Protein AF-A0A0N8R4D4-F1 (afdb_monomer)

Solvent-accessible surface area (backbone atoms only — not comparable to full-atom values): 6795 Å² total; per-residue (Å²): 138,84,83,80,80,75,82,82,80,76,74,82,82,75,78,85,86,84,78,92,74,87,49,69,70,57,53,53,51,53,53,48,53,54,48,52,54,27,59,76,70,70,54,52,45,38,50,45,42,49,43,75,83,35,47,82,74,47,74,50,72,43,73,89,28,58,79,67,37,56,59,47,27,43,46,39,34,21,18,19,34,67,64,73,43,65,38,61,64,50,37,54,40,36,78,71,68,47,54,70,50,75,73,40,85,86,39,60,68,78,126

Radius of gyration: 22.16 Å; Cα contacts (8 Å, |Δi|>4): 132; chains: 1; bounding box: 66×61×34 Å

Structure (mmCIF, N/CA/C/O backbone):
data_AF-A0A0N8R4D4-F1
#
_entry.id   AF-A0A0N8R4D4-F1
#
loop_
_atom_site.group_PDB
_atom_site.id
_atom_site.type_symbol
_atom_site.label_atom_id
_atom_site.label_alt_id
_atom_site.label_comp_id
_atom_site.label_asym_id
_atom_site.label_enti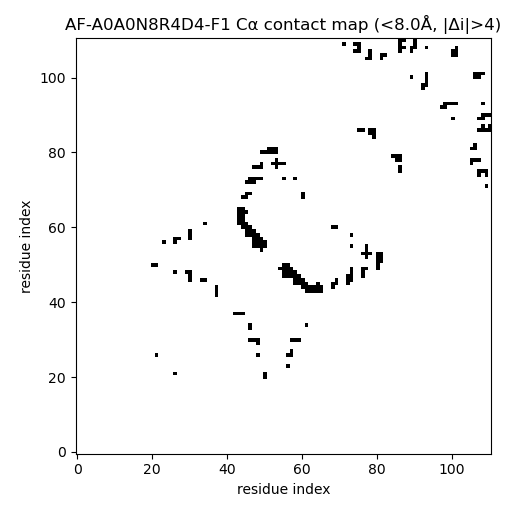ty_id
_atom_site.label_seq_id
_atom_site.pdbx_PDB_ins_code
_atom_site.Cartn_x
_atom_site.Cartn_y
_atom_site.Cartn_z
_atom_site.occupancy
_atom_site.B_iso_or_equiv
_atom_site.auth_seq_id
_atom_site.auth_comp_id
_atom_site.auth_asym_id
_atom_site.auth_atom_id
_atom_site.pdbx_PDB_model_num
ATOM 1 N N . MET A 1 1 ? 47.088 47.472 -14.392 1.00 44.88 1 MET A N 1
ATOM 2 C CA . MET A 1 1 ? 46.357 46.206 -14.614 1.00 44.88 1 MET A CA 1
ATOM 3 C C . MET A 1 1 ? 44.930 46.407 -14.131 1.00 44.88 1 MET A C 1
ATOM 5 O O . MET A 1 1 ? 44.701 46.370 -12.932 1.00 44.88 1 MET A O 1
ATOM 9 N N . SER A 1 2 ? 44.012 46.743 -15.040 1.00 46.88 2 SER A N 1
ATOM 10 C CA . SER A 1 2 ? 42.590 46.922 -14.722 1.00 46.88 2 SER A CA 1
ATOM 11 C C . SER A 1 2 ? 41.894 45.576 -14.894 1.00 46.88 2 SER A C 1
ATOM 13 O O . SER A 1 2 ? 41.877 45.038 -15.999 1.00 46.88 2 SER A O 1
ATOM 15 N N . LEU A 1 3 ? 41.386 45.009 -13.801 1.00 50.59 3 LEU A N 1
ATOM 16 C CA . LEU A 1 3 ? 40.534 43.824 -13.835 1.00 50.59 3 LEU A CA 1
ATOM 17 C C . LEU A 1 3 ? 39.169 44.259 -14.380 1.00 50.59 3 LEU A C 1
ATOM 19 O O . LEU A 1 3 ? 38.414 44.936 -13.690 1.00 50.59 3 LEU A O 1
ATOM 23 N N . ASN A 1 4 ? 38.871 43.912 -15.632 1.00 51.38 4 ASN A N 1
ATOM 24 C CA . ASN A 1 4 ? 37.519 44.045 -16.165 1.00 51.38 4 ASN A CA 1
ATOM 25 C C . ASN A 1 4 ? 36.618 43.011 -15.479 1.00 51.38 4 ASN A C 1
ATOM 27 O O . ASN A 1 4 ? 36.751 41.809 -15.708 1.00 51.38 4 ASN A O 1
ATOM 31 N N . SER A 1 5 ? 35.706 4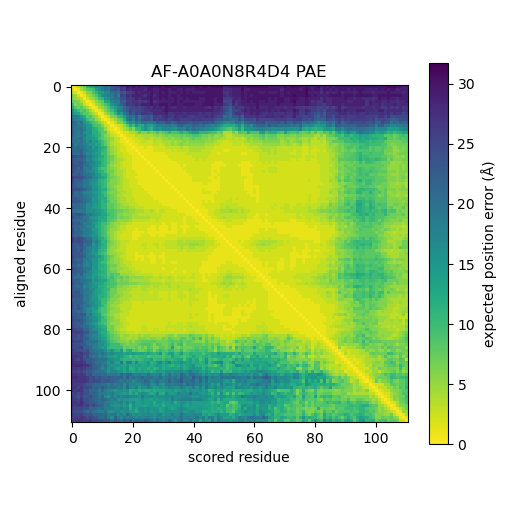3.489 -14.639 1.00 60.12 5 SER A N 1
ATOM 32 C CA . SER A 1 5 ? 34.642 42.697 -14.027 1.00 60.12 5 SER A CA 1
ATOM 33 C C . SER A 1 5 ? 33.611 42.319 -15.093 1.00 60.12 5 SER A C 1
ATOM 35 O O . SER A 1 5 ? 32.913 43.187 -15.615 1.00 60.12 5 SER A O 1
ATOM 37 N N . TYR A 1 6 ? 33.501 41.033 -15.426 1.00 53.69 6 TYR A N 1
ATOM 38 C CA . TYR A 1 6 ? 32.385 40.535 -16.233 1.00 53.69 6 TYR A CA 1
ATOM 39 C C . TYR A 1 6 ? 31.112 40.494 -15.373 1.00 53.69 6 TYR A C 1
ATOM 41 O O . TYR A 1 6 ? 31.168 39.996 -14.246 1.00 53.69 6 TYR A O 1
ATOM 49 N N . PRO A 1 7 ? 29.958 40.979 -15.866 1.00 58.09 7 PRO A N 1
ATOM 50 C CA . PRO A 1 7 ? 28.702 40.820 -15.150 1.00 58.09 7 PRO A CA 1
ATOM 51 C C . PRO A 1 7 ? 28.305 39.339 -15.150 1.00 58.09 7 PRO A C 1
ATOM 53 O O . PRO A 1 7 ? 28.123 38.734 -16.208 1.00 58.09 7 PRO A O 1
ATOM 56 N N . ILE A 1 8 ? 28.155 38.750 -13.961 1.00 61.25 8 ILE A N 1
ATOM 57 C CA . ILE A 1 8 ? 27.496 37.451 -13.808 1.00 61.25 8 ILE A CA 1
ATOM 58 C C . ILE A 1 8 ? 26.017 37.692 -14.112 1.00 61.25 8 ILE A C 1
ATOM 60 O O . ILE A 1 8 ? 25.288 38.235 -13.287 1.00 61.25 8 ILE A O 1
ATOM 64 N N . THR A 1 9 ? 25.578 37.348 -15.323 1.00 60.56 9 THR A N 1
ATOM 65 C CA . THR A 1 9 ? 24.149 37.313 -15.636 1.00 60.56 9 THR A CA 1
ATOM 66 C C . THR A 1 9 ? 23.565 36.102 -14.904 1.00 60.56 9 THR A C 1
ATOM 68 O O . THR A 1 9 ? 23.841 34.952 -15.241 1.00 60.56 9 THR A O 1
ATOM 71 N N . THR A 1 10 ? 22.849 36.336 -13.807 1.00 63.06 10 THR A N 1
ATOM 72 C CA . THR A 1 10 ? 22.100 35.278 -13.127 1.00 63.06 10 THR A CA 1
ATOM 73 C C . THR A 1 10 ? 20.892 34.948 -13.995 1.00 63.06 10 THR A C 1
ATOM 75 O O . THR A 1 10 ? 20.082 35.832 -14.279 1.00 63.06 10 THR A O 1
ATOM 78 N N . ALA A 1 11 ? 20.791 33.699 -14.456 1.00 65.81 11 ALA A N 1
ATOM 79 C CA . ALA A 1 11 ? 19.616 33.205 -15.171 1.00 65.81 11 ALA A CA 1
ATOM 80 C C . ALA A 1 11 ? 18.325 33.540 -14.390 1.00 65.81 11 ALA A C 1
ATOM 82 O O . ALA A 1 11 ? 18.372 33.573 -13.158 1.00 65.81 11 ALA A O 1
ATOM 83 N N . PRO A 1 12 ? 17.188 33.791 -15.069 1.00 66.56 12 PRO A N 1
ATOM 84 C CA . PRO A 1 12 ? 15.937 34.138 -14.401 1.00 66.56 12 PRO A CA 1
ATOM 85 C C . PRO A 1 12 ? 15.580 33.077 -13.356 1.00 66.56 12 PRO A C 1
ATOM 87 O O . PRO A 1 12 ? 15.484 31.886 -13.678 1.00 66.56 12 PRO A O 1
ATOM 90 N N . GLU A 1 13 ? 15.416 33.527 -12.111 1.00 71.38 13 GLU A N 1
ATOM 91 C CA . GLU A 1 13 ? 15.114 32.696 -10.949 1.00 71.38 13 GLU A CA 1
ATOM 92 C C . GLU A 1 13 ? 13.828 31.904 -11.229 1.00 71.38 13 GLU A C 1
ATOM 94 O O . GLU A 1 13 ? 12.749 32.468 -11.411 1.00 71.38 13 GLU A O 1
ATOM 99 N N . GLN A 1 14 ? 13.954 30.584 -11.376 1.00 78.38 14 GLN A N 1
ATOM 100 C CA . GLN A 1 14 ? 12.800 29.728 -11.636 1.00 78.38 14 GLN A CA 1
ATOM 101 C C . GLN A 1 14 ? 11.941 29.683 -10.365 1.00 78.38 14 GLN A C 1
ATOM 103 O O . GLN A 1 14 ? 12.479 29.352 -9.305 1.00 78.38 14 GLN A O 1
ATOM 108 N N . PRO A 1 15 ? 10.631 29.982 -10.434 1.00 83.94 15 PRO A N 1
ATOM 109 C CA . PRO A 1 15 ? 9.793 29.997 -9.243 1.00 83.94 15 PRO A CA 1
ATOM 110 C C . PRO A 1 15 ? 9.746 28.609 -8.593 1.00 83.94 15 PRO A C 1
ATOM 112 O O . PRO A 1 15 ? 9.696 27.581 -9.279 1.00 83.94 15 PRO A O 1
ATOM 115 N N . MET A 1 16 ? 9.756 28.584 -7.257 1.00 89.88 16 MET A N 1
ATOM 116 C CA . MET A 1 16 ? 9.674 27.354 -6.468 1.00 89.88 16 MET A CA 1
ATOM 117 C C . MET A 1 16 ? 8.434 26.542 -6.865 1.00 89.88 16 MET A C 1
ATOM 119 O O . MET A 1 16 ? 7.317 27.056 -6.895 1.00 89.88 16 MET A O 1
ATOM 123 N N . LYS A 1 17 ? 8.631 25.253 -7.153 1.00 90.19 17 LYS A N 1
ATOM 124 C CA . LYS A 1 17 ? 7.538 24.329 -7.474 1.00 90.19 17 LYS A CA 1
ATOM 125 C C . LYS A 1 17 ? 6.876 23.834 -6.188 1.00 90.19 17 LYS A C 1
ATOM 127 O O . LYS A 1 17 ? 7.568 23.416 -5.265 1.00 90.19 17 LYS A O 1
ATOM 132 N N . ILE A 1 18 ? 5.547 23.830 -6.169 1.00 93.62 18 ILE A N 1
ATOM 133 C CA . ILE A 1 18 ? 4.724 23.290 -5.079 1.00 93.62 18 ILE A CA 1
ATOM 134 C C . ILE A 1 18 ? 4.062 21.978 -5.510 1.00 93.62 18 ILE A C 1
ATOM 136 O O . ILE A 1 18 ? 3.774 21.786 -6.693 1.00 93.62 18 ILE A O 1
ATOM 140 N N . LYS A 1 19 ? 3.801 21.082 -4.554 1.00 92.62 19 LYS A N 1
ATOM 141 C CA . LYS A 1 19 ? 3.002 19.869 -4.770 1.00 92.62 19 LYS A CA 1
ATOM 142 C C . LYS A 1 19 ? 2.001 19.679 -3.634 1.00 92.62 19 LYS A C 1
ATOM 144 O O . LYS A 1 19 ? 2.292 20.041 -2.496 1.00 92.62 19 LYS A O 1
ATOM 149 N N . ALA A 1 20 ? 0.846 19.102 -3.952 1.00 94.88 20 ALA A N 1
ATOM 150 C CA . ALA A 1 20 ? -0.077 18.610 -2.938 1.00 94.88 20 ALA A CA 1
ATOM 151 C C . ALA A 1 20 ? 0.519 17.366 -2.264 1.00 94.88 20 ALA A C 1
ATOM 153 O O . ALA A 1 20 ? 1.172 16.554 -2.922 1.00 94.88 20 ALA A O 1
ATOM 154 N N . VAL A 1 21 ? 0.301 17.235 -0.959 1.00 95.19 21 VAL A N 1
ATOM 155 C CA . VAL A 1 21 ? 0.732 16.090 -0.151 1.00 95.19 21 VAL A CA 1
ATOM 156 C C . VAL A 1 21 ? -0.414 15.667 0.752 1.00 95.19 21 VAL A C 1
ATOM 158 O O . VAL A 1 21 ? -1.209 16.510 1.165 1.00 95.19 21 VAL A O 1
ATOM 161 N N . LEU A 1 22 ? -0.486 14.372 1.050 1.00 96.06 22 LEU A N 1
ATOM 162 C CA . LEU A 1 22 ? -1.491 13.842 1.962 1.00 96.06 22 LEU A CA 1
ATOM 163 C C . LEU A 1 22 ? -1.194 14.286 3.394 1.00 96.06 22 LEU A C 1
ATOM 165 O O . LEU A 1 22 ? -0.066 14.181 3.882 1.00 96.06 22 LEU A O 1
ATOM 169 N N . THR A 1 23 ? -2.229 14.744 4.080 1.00 97.75 23 THR A N 1
ATOM 170 C CA . THR A 1 23 ? -2.230 14.916 5.530 1.00 97.75 23 THR A CA 1
ATOM 171 C C . THR A 1 23 ? -2.517 13.584 6.217 1.00 97.75 23 THR A C 1
ATOM 173 O O . THR A 1 23 ? -3.104 12.675 5.629 1.00 97.75 23 THR A O 1
ATOM 176 N N . GLN A 1 24 ? -2.162 13.468 7.501 1.00 96.88 24 GLN A N 1
ATOM 177 C CA . GLN A 1 24 ? -2.522 12.277 8.276 1.00 96.88 24 GLN A CA 1
ATOM 178 C C . GLN A 1 24 ? -4.042 12.061 8.261 1.00 96.88 24 GLN A C 1
ATOM 180 O O . GLN A 1 24 ? -4.489 10.944 8.018 1.00 96.88 24 GLN A O 1
ATOM 185 N N . THR A 1 25 ? -4.831 13.122 8.460 1.00 98.00 25 THR A N 1
ATOM 186 C CA . THR A 1 25 ? -6.297 13.037 8.512 1.00 98.00 25 THR A CA 1
ATOM 187 C C . THR A 1 25 ? -6.876 12.392 7.255 1.00 98.00 25 THR A C 1
ATOM 189 O O . THR A 1 25 ? -7.728 11.514 7.356 1.00 98.00 25 THR A O 1
ATOM 192 N N . GLU A 1 26 ? -6.390 12.780 6.075 1.00 97.88 26 GLU A N 1
ATOM 193 C CA . GLU A 1 26 ? -6.813 12.185 4.802 1.00 97.88 26 GLU A CA 1
ATOM 194 C C . GLU A 1 26 ? -6.409 10.711 4.705 1.00 97.88 26 GLU A C 1
ATOM 196 O O . GLU A 1 26 ? -7.227 9.882 4.313 1.00 97.88 26 GLU A O 1
ATOM 201 N N . VAL A 1 27 ? -5.187 10.366 5.125 1.00 97.94 27 VAL A N 1
ATOM 202 C CA . VAL A 1 27 ? -4.714 8.972 5.169 1.00 97.94 27 VAL A CA 1
ATOM 203 C C . VAL A 1 27 ? -5.609 8.113 6.069 1.00 97.94 27 VAL A C 1
ATOM 205 O O . VAL A 1 27 ? -6.022 7.026 5.668 1.00 97.94 27 VAL A O 1
ATOM 208 N N . SER A 1 28 ? -5.955 8.605 7.261 1.00 97.62 28 SER A N 1
ATOM 209 C CA . SER A 1 28 ? -6.829 7.896 8.202 1.00 97.62 28 SER A CA 1
ATOM 210 C C . SER A 1 28 ? -8.246 7.714 7.658 1.00 97.62 28 SER A C 1
ATOM 212 O O . SER A 1 28 ? -8.839 6.653 7.847 1.00 97.62 28 SER A O 1
ATOM 214 N N . LEU A 1 29 ? -8.783 8.718 6.955 1.00 98.12 29 LEU A N 1
ATOM 215 C CA . LEU A 1 29 ? -10.092 8.629 6.303 1.00 98.12 29 LEU A CA 1
ATOM 216 C C . 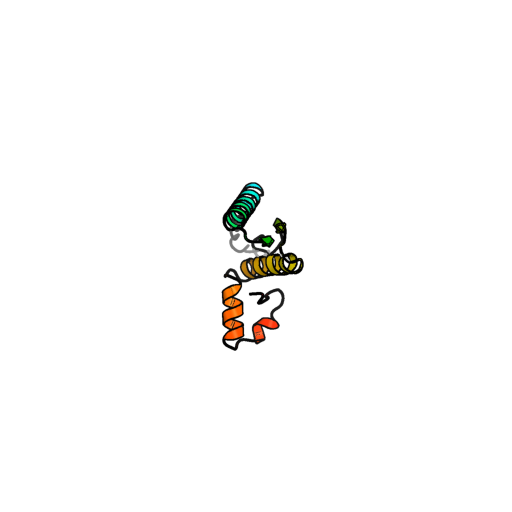LEU A 1 29 ? -10.104 7.575 5.190 1.00 98.12 29 LEU A C 1
ATOM 218 O O . LEU A 1 29 ? -11.030 6.771 5.130 1.00 98.12 29 LEU A O 1
ATOM 222 N N . MET A 1 30 ? -9.072 7.543 4.340 1.00 97.50 30 MET A N 1
ATOM 223 C CA . MET A 1 30 ? -8.948 6.540 3.274 1.00 97.50 30 MET A CA 1
ATOM 224 C C . MET A 1 30 ? -8.850 5.122 3.839 1.00 97.50 30 MET A C 1
ATOM 226 O O . MET A 1 30 ? -9.542 4.221 3.368 1.00 97.50 30 MET A O 1
ATOM 230 N N . LEU A 1 31 ? -8.017 4.932 4.868 1.00 97.56 31 LEU A N 1
ATOM 231 C CA . LEU A 1 31 ? -7.852 3.637 5.524 1.00 97.56 31 LEU A CA 1
ATOM 232 C C . LEU A 1 31 ? -9.165 3.168 6.168 1.00 97.56 31 LEU A C 1
ATOM 234 O O . LEU A 1 31 ? -9.552 2.015 5.998 1.00 97.56 31 LEU A O 1
ATOM 238 N N . GLY A 1 32 ? -9.865 4.074 6.859 1.00 97.75 32 GLY A N 1
ATOM 239 C CA . GLY A 1 32 ? -11.163 3.796 7.470 1.00 97.75 32 GLY A CA 1
ATOM 240 C C . GLY A 1 32 ? -12.217 3.388 6.445 1.00 97.75 32 GLY A C 1
ATOM 241 O O . GLY A 1 32 ? -12.809 2.327 6.585 1.00 97.75 32 GLY A O 1
ATOM 242 N N . ALA A 1 33 ? -12.381 4.163 5.372 1.00 98.12 33 ALA A N 1
ATOM 243 C CA . ALA A 1 33 ? -13.348 3.846 4.322 1.00 98.12 33 ALA A CA 1
ATOM 244 C C . ALA A 1 33 ? -13.069 2.485 3.657 1.00 98.12 33 ALA A C 1
ATOM 246 O O . ALA A 1 33 ? -13.993 1.710 3.422 1.00 98.12 33 ALA A O 1
ATOM 247 N N . ALA A 1 34 ?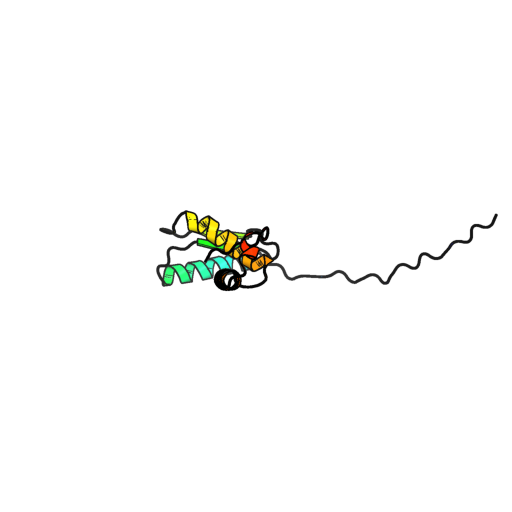 -11.797 2.166 3.390 1.00 97.06 34 ALA A N 1
ATOM 248 C CA . ALA A 1 34 ? -11.412 0.879 2.816 1.00 97.06 34 ALA A CA 1
ATOM 249 C C . ALA A 1 34 ? -11.674 -0.297 3.774 1.00 97.06 34 ALA A C 1
ATOM 251 O O . ALA A 1 34 ? -12.111 -1.362 3.336 1.00 97.06 34 ALA A O 1
ATOM 252 N N . ARG A 1 35 ? -11.432 -0.108 5.078 1.00 97.56 35 ARG A N 1
ATOM 253 C CA . ARG A 1 35 ? -11.757 -1.102 6.109 1.00 97.56 35 ARG A CA 1
ATOM 254 C C . ARG A 1 35 ? -13.260 -1.339 6.185 1.00 97.56 35 ARG A C 1
ATOM 256 O O . ARG A 1 35 ? -13.681 -2.491 6.182 1.00 97.56 35 ARG A O 1
ATOM 263 N N . ASP A 1 36 ? -14.045 -0.270 6.252 1.00 98.00 36 ASP A N 1
ATOM 264 C CA . ASP A 1 36 ? -15.495 -0.349 6.423 1.00 98.00 36 ASP A CA 1
ATOM 265 C C . ASP A 1 36 ? -16.142 -1.075 5.231 1.00 98.00 36 ASP A C 1
ATOM 267 O O . ASP A 1 36 ? -16.977 -1.957 5.425 1.00 98.00 36 ASP A O 1
ATOM 271 N N . GLU A 1 37 ? -15.689 -0.794 4.005 1.00 97.81 37 GLU A N 1
ATOM 272 C CA . GLU A 1 37 ? -16.120 -1.511 2.797 1.00 97.81 37 GLU A CA 1
ATOM 273 C C . GLU A 1 37 ? -15.730 -2.996 2.844 1.00 97.81 37 GLU A C 1
ATOM 275 O O . GLU A 1 37 ? -16.552 -3.875 2.573 1.00 97.81 37 GLU A O 1
ATOM 280 N N . ALA A 1 38 ? -14.487 -3.307 3.224 1.00 96.56 38 ALA A N 1
ATOM 281 C CA . ALA A 1 38 ? -14.036 -4.689 3.345 1.00 96.56 38 ALA A CA 1
ATOM 282 C C . ALA A 1 38 ? -14.850 -5.461 4.394 1.00 96.56 38 ALA A C 1
ATOM 284 O O . ALA A 1 38 ? -15.248 -6.597 4.146 1.00 96.56 38 ALA A O 1
ATOM 285 N N . GLN A 1 39 ? -15.163 -4.840 5.531 1.00 96.25 39 GLN A N 1
ATOM 286 C CA . GLN A 1 39 ? -16.003 -5.437 6.568 1.00 96.25 39 GLN A CA 1
ATOM 287 C C . GLN A 1 39 ? -17.446 -5.632 6.097 1.00 96.25 39 GLN A C 1
ATOM 289 O O . GLN A 1 39 ? -18.008 -6.706 6.309 1.00 96.25 39 GLN A O 1
ATOM 294 N N . ALA A 1 40 ? -18.028 -4.643 5.413 1.00 97.12 40 ALA A N 1
ATOM 295 C CA . ALA A 1 40 ? -19.382 -4.732 4.868 1.00 97.12 40 ALA A CA 1
ATOM 296 C C . ALA A 1 40 ? -19.544 -5.896 3.875 1.00 97.12 40 ALA A C 1
ATOM 298 O O . ALA A 1 40 ? -20.608 -6.512 3.815 1.00 97.12 40 ALA A O 1
ATOM 299 N N . ASN A 1 41 ? -18.480 -6.232 3.139 1.00 96.94 41 ASN A N 1
ATOM 300 C CA . ASN A 1 41 ? -18.462 -7.331 2.174 1.00 96.94 41 ASN A CA 1
ATOM 301 C C . ASN A 1 41 ? -17.847 -8.639 2.714 1.00 96.94 41 ASN A C 1
ATOM 303 O O . ASN A 1 41 ? -17.802 -9.638 1.993 1.00 96.94 41 ASN A O 1
ATOM 307 N N . GLY A 1 42 ? -17.363 -8.660 3.960 1.00 95.56 42 GLY A N 1
ATOM 308 C CA . GLY A 1 42 ? -16.711 -9.830 4.559 1.00 95.56 42 GLY A CA 1
ATOM 309 C C . GLY A 1 42 ? -15.372 -10.208 3.909 1.00 95.56 42 GLY A C 1
ATOM 310 O O . GLY A 1 42 ? -15.035 -11.389 3.826 1.00 95.56 42 GLY A O 1
ATOM 311 N N . TRP A 1 43 ? -14.613 -9.234 3.407 1.00 96.06 43 TRP A N 1
ATOM 312 C CA . TRP A 1 43 ? -13.317 -9.458 2.768 1.00 96.06 43 TRP A CA 1
ATOM 313 C C . TRP A 1 43 ? -12.167 -9.477 3.777 1.00 96.06 43 TRP A C 1
ATOM 315 O O . TRP A 1 43 ? -11.865 -8.482 4.432 1.00 96.06 43 TRP A O 1
ATOM 325 N N . ALA A 1 44 ? -11.447 -10.595 3.820 1.00 95.19 44 ALA A N 1
ATOM 326 C CA . ALA A 1 44 ? -10.228 -10.750 4.605 1.00 95.19 44 ALA A CA 1
ATOM 327 C C . ALA A 1 44 ? -9.002 -10.223 3.828 1.00 95.19 44 ALA A C 1
ATOM 329 O O . ALA A 1 44 ? -8.309 -10.972 3.134 1.00 95.19 44 ALA A O 1
ATOM 330 N N . VAL A 1 45 ? -8.743 -8.913 3.909 1.00 95.25 45 VAL A N 1
ATOM 331 C CA . VAL A 1 45 ? -7.715 -8.213 3.106 1.00 95.25 45 VAL A CA 1
ATOM 332 C C . VAL A 1 45 ? -6.695 -7.441 3.950 1.00 95.25 45 VAL A C 1
ATOM 334 O O . VAL A 1 45 ? -6.859 -7.251 5.152 1.00 95.25 45 VAL A O 1
ATOM 337 N N . ALA A 1 46 ? -5.614 -6.992 3.306 1.00 97.38 46 ALA A N 1
ATOM 338 C CA . ALA A 1 46 ? -4.688 -6.005 3.859 1.00 97.38 46 ALA A CA 1
ATOM 339 C C . ALA A 1 46 ? -4.697 -4.735 3.006 1.00 97.38 46 ALA A C 1
ATOM 341 O O . ALA A 1 46 ? -4.691 -4.798 1.775 1.00 97.38 46 ALA A O 1
ATOM 342 N N . ILE A 1 47 ? -4.671 -3.586 3.665 1.00 97.75 47 ILE A N 1
ATOM 343 C CA . ILE A 1 47 ? -4.823 -2.257 3.083 1.00 97.75 47 ILE A CA 1
ATOM 344 C C . ILE A 1 47 ? -3.553 -1.462 3.395 1.00 97.75 47 ILE A C 1
ATOM 346 O O . ILE A 1 47 ? -3.122 -1.408 4.545 1.00 97.75 47 ILE A O 1
ATOM 350 N N . ALA A 1 48 ? -2.956 -0.839 2.381 1.00 97.69 48 ALA A N 1
ATOM 351 C CA . ALA A 1 48 ? -1.766 -0.006 2.509 1.00 97.69 48 ALA A CA 1
ATOM 352 C C . ALA A 1 48 ? -1.980 1.341 1.808 1.00 97.69 48 ALA A C 1
ATOM 354 O O . ALA A 1 48 ? -2.480 1.391 0.686 1.00 97.69 48 ALA A O 1
ATOM 355 N N . VAL A 1 49 ? -1.559 2.427 2.454 1.00 97.62 49 VAL A N 1
ATOM 356 C CA . VAL A 1 49 ? -1.568 3.788 1.904 1.00 97.62 49 VAL A CA 1
ATOM 357 C C . VAL A 1 49 ? -0.133 4.295 1.861 1.00 97.62 49 VAL A C 1
ATOM 359 O O . VAL A 1 49 ? 0.578 4.213 2.863 1.00 97.62 49 VAL A O 1
ATOM 362 N N . VAL A 1 50 ? 0.295 4.822 0.714 1.00 96.94 50 VAL A N 1
ATOM 363 C CA . VAL A 1 50 ? 1.656 5.334 0.491 1.00 96.94 50 VAL A CA 1
ATOM 364 C C . VAL A 1 50 ? 1.633 6.771 -0.038 1.00 96.94 50 VAL A C 1
ATOM 366 O O . VAL A 1 50 ? 0.619 7.219 -0.572 1.00 96.94 50 VAL A O 1
ATOM 369 N N . ASP A 1 51 ? 2.748 7.490 0.094 1.00 95.56 51 ASP A N 1
ATOM 370 C CA . ASP A 1 51 ? 2.946 8.792 -0.554 1.00 95.56 51 ASP A CA 1
ATOM 371 C C . ASP A 1 51 ? 3.313 8.659 -2.046 1.00 95.56 51 ASP A C 1
ATOM 373 O O . ASP A 1 51 ? 3.477 7.560 -2.579 1.00 95.56 51 ASP A O 1
ATOM 377 N N . ASP A 1 52 ? 3.484 9.792 -2.734 1.00 92.56 52 ASP A N 1
ATOM 378 C CA . ASP A 1 52 ? 3.887 9.834 -4.146 1.00 92.56 52 ASP A CA 1
ATOM 379 C C . ASP A 1 52 ? 5.315 9.313 -4.402 1.00 92.56 52 ASP A C 1
ATOM 381 O O . ASP A 1 52 ? 5.677 9.040 -5.547 1.00 92.56 52 ASP A O 1
ATOM 385 N N . GLY A 1 53 ? 6.119 9.160 -3.348 1.00 92.75 53 GLY A N 1
ATOM 386 C CA . GLY A 1 53 ? 7.428 8.512 -3.367 1.00 92.75 53 GLY A CA 1
ATOM 387 C C . GLY A 1 53 ? 7.389 7.012 -3.052 1.00 92.75 53 GLY A C 1
ATOM 388 O O . GLY A 1 53 ? 8.440 6.375 -3.063 1.00 92.75 53 GLY A O 1
ATOM 389 N N . GLY A 1 54 ? 6.215 6.432 -2.782 1.00 92.44 54 GLY A N 1
ATOM 390 C CA . GLY A 1 54 ? 6.062 5.019 -2.434 1.00 92.44 54 GLY A CA 1
ATOM 391 C C . GLY A 1 54 ? 6.444 4.667 -0.988 1.00 92.44 54 GLY A C 1
ATOM 392 O O . GLY A 1 54 ? 6.701 3.491 -0.693 1.00 92.44 54 GLY A O 1
ATOM 393 N N . HIS A 1 55 ? 6.500 5.655 -0.090 1.00 95.62 55 HIS A N 1
ATOM 394 C CA . HIS A 1 55 ? 6.718 5.452 1.343 1.00 95.62 55 HIS A CA 1
ATOM 395 C C . HIS A 1 55 ? 5.399 5.161 2.049 1.00 95.62 55 HIS A C 1
ATOM 397 O O . HIS A 1 55 ? 4.400 5.835 1.817 1.00 95.62 55 HIS A O 1
ATOM 403 N N . LEU A 1 56 ? 5.405 4.168 2.937 1.00 96.81 56 LEU A N 1
ATOM 404 C CA . LEU A 1 56 ? 4.223 3.754 3.684 1.00 96.81 56 LEU A CA 1
ATOM 405 C C . LEU A 1 56 ? 3.787 4.839 4.674 1.00 96.81 56 LEU A C 1
ATOM 407 O O . LEU A 1 56 ? 4.563 5.238 5.540 1.00 96.81 56 LEU A O 1
ATOM 411 N N . LEU A 1 57 ? 2.535 5.276 4.552 1.00 97.75 57 LEU A N 1
ATOM 412 C CA . LEU A 1 57 ? 1.892 6.243 5.442 1.00 97.75 57 LEU A CA 1
ATOM 413 C C . LEU A 1 57 ? 0.944 5.562 6.432 1.00 97.75 57 LEU A C 1
ATOM 415 O O . LEU A 1 57 ? 0.884 5.961 7.591 1.00 97.75 57 LEU A O 1
ATOM 419 N N . ALA A 1 58 ? 0.218 4.531 5.990 1.00 97.81 58 ALA A N 1
ATOM 420 C CA . ALA A 1 58 ? -0.641 3.723 6.849 1.00 97.81 58 ALA A CA 1
ATOM 421 C C . ALA A 1 58 ? -0.794 2.296 6.323 1.00 97.81 58 ALA A C 1
ATOM 423 O O . ALA A 1 58 ? -0.660 2.041 5.125 1.00 97.81 58 ALA A O 1
ATOM 424 N N . PHE A 1 59 ? -1.080 1.369 7.233 1.00 97.75 59 PHE A N 1
ATOM 425 C CA . PHE A 1 59 ? -1.270 -0.040 6.923 1.00 97.75 59 PHE A CA 1
ATOM 426 C C . PHE A 1 59 ? -2.220 -0.693 7.924 1.00 97.75 59 PHE A C 1
ATOM 428 O O . PHE A 1 59 ? -2.098 -0.470 9.128 1.00 97.75 59 PHE A O 1
ATOM 435 N N . GLU A 1 60 ? -3.120 -1.534 7.426 1.00 97.12 60 GLU A N 1
ATOM 436 C CA . GLU A 1 60 ? -4.024 -2.341 8.238 1.00 97.12 60 GLU A CA 1
ATOM 437 C C . GLU A 1 60 ? -4.202 -3.719 7.591 1.00 97.12 60 GLU A C 1
ATOM 439 O O . GLU A 1 60 ? -4.561 -3.818 6.420 1.00 97.12 60 GLU A O 1
ATOM 444 N N . ARG A 1 61 ? -3.948 -4.797 8.340 1.00 97.00 61 ARG A N 1
ATOM 445 C CA . ARG A 1 61 ? -4.294 -6.161 7.922 1.00 97.00 61 ARG A CA 1
ATOM 446 C C . ARG A 1 61 ? -5.484 -6.624 8.742 1.00 97.00 61 ARG A C 1
ATOM 448 O O . ARG A 1 61 ? -5.370 -6.685 9.963 1.00 97.00 61 ARG A O 1
ATOM 455 N N . LEU A 1 62 ? -6.579 -6.948 8.065 1.00 96.25 62 LEU A N 1
ATOM 456 C CA . LEU A 1 62 ? -7.800 -7.404 8.715 1.00 96.25 62 LEU A CA 1
ATOM 457 C C . LEU A 1 62 ? -7.657 -8.840 9.220 1.00 96.25 62 LEU A C 1
ATOM 459 O O . LEU A 1 62 ? -6.740 -9.576 8.831 1.00 96.25 62 LEU A O 1
ATOM 463 N N . ASP A 1 63 ? -8.585 -9.226 10.088 1.00 95.38 63 ASP A N 1
ATOM 464 C CA . ASP A 1 63 ? -8.680 -10.590 10.588 1.00 95.38 63 ASP A CA 1
ATOM 465 C C . ASP A 1 63 ? -8.860 -11.582 9.432 1.00 95.38 63 ASP A C 1
ATOM 467 O O . ASP A 1 63 ? -9.394 -11.253 8.370 1.00 95.38 63 ASP A O 1
ATOM 471 N N . ASP A 1 64 ? -8.317 -12.785 9.618 1.00 94.81 64 ASP A N 1
ATOM 472 C CA . ASP A 1 64 ? -8.304 -13.883 8.641 1.00 94.81 64 ASP A CA 1
ATOM 473 C C . ASP A 1 64 ? -7.591 -13.596 7.303 1.00 94.81 64 ASP A C 1
ATOM 475 O O . ASP A 1 64 ? -7.446 -14.490 6.464 1.00 94.81 64 ASP A O 1
ATOM 479 N N . ALA A 1 65 ? -7.055 -12.388 7.099 1.00 93.94 65 ALA A N 1
ATOM 480 C CA . ALA A 1 65 ? -6.274 -12.068 5.914 1.00 93.94 65 ALA A CA 1
ATOM 481 C C . ALA A 1 65 ? -4.938 -12.828 5.929 1.00 93.94 65 ALA A C 1
ATOM 483 O O . ALA A 1 65 ? -4.190 -12.792 6.916 1.00 93.94 65 ALA A O 1
ATOM 484 N N . SER A 1 66 ? -4.604 -13.474 4.806 1.00 93.31 66 SER A N 1
ATOM 485 C CA . SER A 1 66 ? -3.367 -14.252 4.657 1.00 93.31 66 SER A CA 1
ATOM 486 C C . SER A 1 66 ? -2.126 -13.424 5.027 1.00 93.31 66 SER A C 1
ATOM 488 O O . SER A 1 66 ? -2.012 -12.290 4.572 1.00 93.31 66 SER A O 1
ATOM 490 N N . PRO A 1 67 ? -1.143 -13.956 5.779 1.00 93.12 67 PRO A N 1
ATOM 491 C CA . PRO A 1 67 ? 0.047 -13.196 6.173 1.00 93.12 67 PRO A CA 1
ATOM 492 C C . PRO A 1 67 ? 0.794 -12.539 5.000 1.00 93.12 67 PRO A C 1
ATOM 494 O O . PRO A 1 67 ? 1.296 -11.420 5.140 1.00 93.12 67 PRO A O 1
ATOM 497 N N . ILE A 1 68 ? 0.812 -13.198 3.833 1.00 92.75 68 ILE A N 1
ATOM 498 C CA . ILE A 1 68 ? 1.463 -12.692 2.615 1.00 92.75 68 ILE A CA 1
ATOM 499 C C . ILE A 1 68 ? 0.793 -11.426 2.062 1.00 92.75 68 ILE A C 1
ATOM 501 O O . ILE A 1 68 ? 1.465 -10.612 1.428 1.00 92.75 68 ILE A O 1
ATOM 505 N N . SER A 1 69 ? -0.500 -11.209 2.342 1.00 90.44 69 SER A N 1
ATOM 506 C CA . SER A 1 69 ? -1.228 -10.027 1.866 1.00 90.44 69 SER A CA 1
ATOM 507 C C . SER A 1 69 ? -0.622 -8.731 2.402 1.00 90.44 69 SER A C 1
ATOM 509 O O . SER A 1 69 ? -0.672 -7.714 1.716 1.00 90.44 69 SER A O 1
ATOM 511 N N . SER A 1 70 ? 0.037 -8.778 3.567 1.00 93.12 70 SER A N 1
ATOM 512 C CA . SER A 1 70 ? 0.765 -7.636 4.131 1.00 93.12 70 SER A CA 1
ATOM 513 C C . SER A 1 70 ? 1.823 -7.113 3.167 1.00 93.12 70 SER A C 1
ATOM 515 O O . SER A 1 70 ? 1.894 -5.918 2.899 1.00 93.12 70 SER A O 1
ATOM 517 N N . TYR A 1 71 ? 2.630 -8.025 2.625 1.00 92.75 71 TYR A N 1
ATOM 518 C CA . TYR A 1 71 ? 3.702 -7.678 1.702 1.00 92.75 71 TYR A CA 1
ATOM 519 C C . TYR A 1 71 ? 3.136 -7.242 0.349 1.00 92.75 71 TYR A C 1
ATOM 521 O O . TYR A 1 71 ? 3.507 -6.194 -0.174 1.00 92.75 71 TYR A O 1
ATOM 529 N N . ILE A 1 72 ? 2.177 -8.011 -0.175 1.00 91.12 72 ILE A N 1
ATOM 530 C CA . ILE A 1 72 ? 1.556 -7.750 -1.479 1.00 91.12 72 ILE A CA 1
ATOM 531 C C . ILE A 1 72 ? 0.879 -6.375 -1.507 1.00 91.12 72 ILE A C 1
ATOM 533 O O . ILE A 1 72 ? 1.080 -5.617 -2.451 1.00 91.12 72 ILE A O 1
ATOM 537 N N . SER A 1 73 ? 0.109 -6.029 -0.473 1.00 94.19 73 SER A N 1
ATOM 538 C CA . SER A 1 73 ? -0.624 -4.759 -0.404 1.00 94.19 73 SER A CA 1
ATOM 539 C C . SER A 1 73 ? 0.320 -3.553 -0.428 1.00 94.19 73 SER A C 1
ATOM 541 O O . SER A 1 73 ? 0.123 -2.619 -1.208 1.00 94.19 73 SER A O 1
ATOM 543 N N . ILE A 1 74 ? 1.406 -3.608 0.351 1.00 94.75 74 ILE A N 1
ATOM 544 C CA . ILE A 1 74 ? 2.418 -2.543 0.401 1.00 94.75 74 ILE A CA 1
ATOM 545 C C . ILE A 1 74 ? 3.088 -2.361 -0.965 1.00 94.75 74 ILE A C 1
ATOM 547 O O . ILE A 1 74 ? 3.224 -1.236 -1.448 1.00 94.75 74 ILE A O 1
ATOM 551 N N . GLU A 1 75 ? 3.484 -3.454 -1.612 1.00 93.12 75 GLU A N 1
ATOM 552 C CA . GLU A 1 75 ? 4.173 -3.390 -2.901 1.00 93.12 75 GLU A CA 1
ATOM 553 C C . GLU A 1 75 ? 3.236 -2.985 -4.053 1.00 93.12 75 GLU A C 1
ATOM 555 O O . GLU A 1 75 ? 3.656 -2.237 -4.940 1.00 93.12 75 GLU A O 1
ATOM 560 N N . LYS A 1 76 ? 1.952 -3.376 -4.024 1.00 90.31 76 LYS A N 1
ATOM 561 C CA . LYS A 1 76 ? 0.932 -2.865 -4.962 1.00 90.31 76 LYS A CA 1
ATOM 562 C C . LYS A 1 76 ? 0.737 -1.357 -4.810 1.00 90.31 76 LYS A C 1
ATOM 564 O O . LYS A 1 76 ? 0.709 -0.639 -5.815 1.00 90.31 76 LYS A O 1
ATOM 569 N N . ALA A 1 77 ? 0.640 -0.865 -3.574 1.00 92.44 77 ALA A N 1
ATOM 570 C CA . ALA A 1 77 ? 0.498 0.560 -3.291 1.00 92.44 77 ALA A CA 1
ATOM 571 C C . ALA A 1 77 ? 1.732 1.344 -3.772 1.00 92.44 77 ALA A C 1
ATOM 573 O O . ALA A 1 77 ? 1.599 2.311 -4.524 1.00 92.44 77 ALA A O 1
ATOM 574 N N . ARG A 1 78 ? 2.940 0.873 -3.433 1.00 93.56 78 ARG A N 1
ATOM 575 C CA . ARG A 1 78 ? 4.210 1.466 -3.882 1.00 93.56 78 ARG A CA 1
ATOM 576 C C . ARG A 1 78 ? 4.331 1.485 -5.403 1.00 93.56 78 ARG A C 1
ATOM 578 O O . ARG A 1 78 ? 4.646 2.528 -5.974 1.00 93.56 78 ARG A O 1
ATOM 585 N N . THR A 1 79 ? 4.054 0.359 -6.058 1.00 89.44 79 THR A N 1
ATOM 586 C CA . THR A 1 79 ? 4.098 0.253 -7.523 1.00 89.44 79 THR A CA 1
ATOM 587 C C . THR A 1 79 ? 3.129 1.240 -8.164 1.00 89.44 79 THR A C 1
ATOM 589 O O . THR A 1 79 ? 3.481 1.903 -9.138 1.00 89.44 79 THR A O 1
ATOM 592 N N . SER A 1 80 ? 1.934 1.397 -7.589 1.00 88.81 80 SER A N 1
ATOM 593 C CA . SER A 1 80 ? 0.936 2.324 -8.121 1.00 88.81 80 SER A CA 1
ATOM 594 C C . SER A 1 80 ? 1.351 3.789 -7.957 1.00 88.81 80 SER A C 1
ATOM 596 O O . SER A 1 80 ? 1.182 4.584 -8.883 1.00 88.81 80 SER A O 1
ATOM 598 N N . ALA A 1 81 ? 1.966 4.144 -6.825 1.00 91.56 81 ALA A N 1
ATOM 599 C CA . ALA A 1 81 ? 2.482 5.489 -6.577 1.00 91.56 81 ALA A CA 1
ATOM 600 C C . ALA A 1 81 ? 3.643 5.856 -7.514 1.00 91.56 81 ALA A C 1
ATOM 602 O O . ALA A 1 81 ? 3.596 6.883 -8.195 1.00 91.56 81 ALA A O 1
ATOM 603 N N . LEU A 1 82 ? 4.655 4.988 -7.610 1.00 89.19 82 LEU A N 1
ATOM 604 C CA . LEU A 1 82 ? 5.829 5.215 -8.458 1.00 89.19 82 LEU A CA 1
ATOM 605 C C . LEU A 1 82 ? 5.480 5.151 -9.949 1.00 89.19 82 LEU A C 1
ATOM 607 O O . LEU A 1 82 ? 5.973 5.943 -10.754 1.00 89.19 82 LEU A O 1
ATOM 611 N N . GLY A 1 83 ? 4.603 4.216 -10.313 1.00 84.50 83 GLY A N 1
ATOM 612 C CA . GLY A 1 83 ? 4.140 3.995 -11.676 1.00 84.50 83 GLY A CA 1
ATOM 613 C C . GLY A 1 83 ? 3.089 4.988 -12.168 1.00 84.50 83 GLY A C 1
ATOM 614 O O . GLY A 1 83 ? 2.841 5.062 -13.379 1.00 84.50 83 GLY A O 1
ATOM 615 N N . LYS A 1 84 ? 2.481 5.740 -11.237 1.00 85.25 84 LYS A N 1
ATOM 616 C CA . LYS A 1 84 ? 1.363 6.677 -11.451 1.00 85.25 84 LYS A CA 1
ATOM 617 C C . LYS A 1 84 ? 0.212 6.066 -12.256 1.00 85.25 84 LYS A C 1
ATOM 619 O O . LYS A 1 84 ? -0.416 6.735 -13.074 1.00 85.25 84 LYS A O 1
ATOM 624 N N . ARG A 1 85 ? -0.015 4.770 -12.057 1.00 83.56 85 ARG A N 1
ATOM 625 C CA . ARG A 1 85 ? -1.052 3.954 -12.694 1.00 83.56 85 ARG A CA 1
ATOM 626 C C . ARG A 1 85 ? -1.357 2.773 -11.785 1.00 83.56 85 ARG A C 1
ATOM 628 O O . ARG A 1 85 ? -0.519 2.407 -10.971 1.00 83.56 85 ARG A O 1
ATOM 635 N N . GLU A 1 86 ? -2.510 2.152 -11.954 1.00 79.12 86 GLU A N 1
ATOM 636 C CA . GLU A 1 86 ? -2.867 0.962 -11.182 1.00 79.12 86 GLU A CA 1
ATOM 637 C C . GLU A 1 86 ? -1.868 -0.183 -11.404 1.00 79.12 86 GLU A C 1
ATOM 639 O O . GLU A 1 86 ? -1.429 -0.432 -12.533 1.00 79.12 86 GLU A O 1
ATOM 644 N N . SER A 1 87 ? -1.538 -0.908 -10.329 1.00 76.56 87 SER A N 1
ATOM 645 C CA . SER A 1 87 ? -0.627 -2.061 -10.390 1.00 76.56 87 SER A CA 1
ATOM 646 C C . SER A 1 87 ? -1.073 -3.139 -11.394 1.00 76.56 87 SER A C 1
ATOM 648 O O . SER A 1 87 ? -0.230 -3.721 -12.075 1.00 76.56 87 SER A O 1
ATOM 650 N N . LYS A 1 88 ? -2.387 -3.315 -11.590 1.00 76.69 88 LYS A N 1
ATOM 651 C CA . LYS A 1 88 ? -2.976 -4.228 -12.582 1.00 76.69 88 LYS A CA 1
ATOM 652 C C . LYS A 1 88 ? -2.514 -3.969 -14.015 1.00 76.69 88 LYS A C 1
ATOM 654 O O . LYS A 1 88 ? -2.217 -4.908 -14.749 1.00 76.69 88 LYS A O 1
ATOM 659 N N . GLY A 1 89 ? -2.345 -2.705 -14.404 1.00 66.19 89 GLY A N 1
ATOM 660 C CA . GLY A 1 89 ? -1.845 -2.372 -15.740 1.00 66.19 89 GLY A CA 1
ATOM 661 C C . GLY A 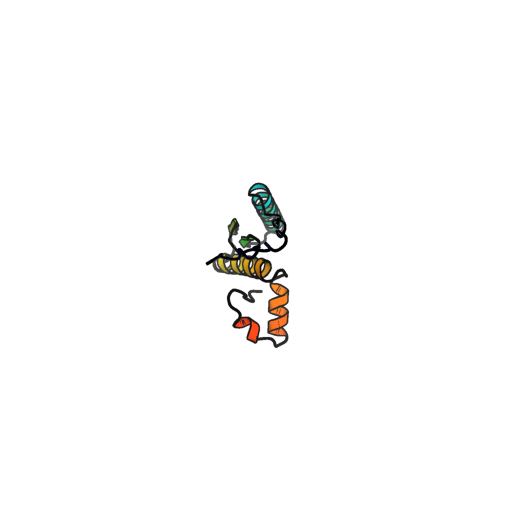1 89 ? -0.436 -2.919 -16.006 1.00 66.19 89 GLY A C 1
ATOM 662 O O . GLY A 1 89 ? -0.070 -3.161 -17.155 1.00 66.19 89 GLY A O 1
ATOM 663 N N . TYR A 1 90 ? 0.365 -3.146 -14.960 1.00 60.34 90 TYR A N 1
ATOM 664 C CA . TYR A 1 90 ? 1.680 -3.772 -15.091 1.00 60.34 90 TYR A CA 1
ATOM 665 C C . TYR A 1 90 ? 1.599 -5.286 -15.259 1.00 60.34 90 TYR A C 1
ATOM 667 O O . TYR A 1 90 ? 2.359 -5.845 -16.048 1.00 60.34 90 TYR A O 1
ATOM 675 N N . GLU A 1 91 ? 0.663 -5.940 -14.579 1.00 67.00 91 GLU A N 1
ATOM 676 C CA . GLU A 1 91 ? 0.404 -7.367 -14.757 1.00 67.00 91 GLU A CA 1
ATOM 677 C C . GLU A 1 91 ? -0.091 -7.666 -16.181 1.00 67.00 91 GLU A C 1
ATOM 679 O O . GLU A 1 91 ? 0.440 -8.545 -16.857 1.00 67.00 91 GLU A O 1
ATOM 684 N N . GLU A 1 92 ? -1.007 -6.848 -16.707 1.00 70.50 92 GLU A N 1
ATOM 685 C CA . GLU A 1 92 ? -1.472 -6.950 -18.096 1.00 70.50 92 GLU A CA 1
ATOM 686 C C . GLU A 1 92 ? -0.322 -6.784 -19.106 1.00 70.50 92 GLU A C 1
ATOM 688 O O . GLU A 1 92 ? -0.268 -7.483 -20.120 1.00 70.50 92 GLU A O 1
ATOM 693 N N . MET A 1 93 ? 0.653 -5.912 -18.824 1.00 67.25 93 MET A N 1
ATOM 694 C CA . MET A 1 93 ? 1.857 -5.778 -19.651 1.00 67.25 93 MET A CA 1
ATOM 695 C C . MET A 1 93 ? 2.746 -7.029 -19.602 1.00 67.25 93 MET A C 1
ATOM 697 O O . MET A 1 93 ? 3.270 -7.431 -20.646 1.00 67.25 93 MET A O 1
ATOM 701 N N . VAL A 1 94 ? 2.921 -7.641 -18.424 1.00 67.50 94 VAL A N 1
ATOM 702 C CA . VAL A 1 94 ? 3.675 -8.897 -18.259 1.00 67.50 94 VAL A CA 1
ATOM 703 C C . VAL A 1 94 ? 2.991 -10.024 -19.025 1.00 67.50 94 VAL A C 1
ATOM 705 O O . VAL A 1 94 ? 3.631 -10.663 -19.862 1.00 67.50 94 VAL A O 1
ATOM 708 N N . ASN A 1 95 ? 1.688 -10.208 -18.803 1.00 68.69 95 ASN A N 1
ATO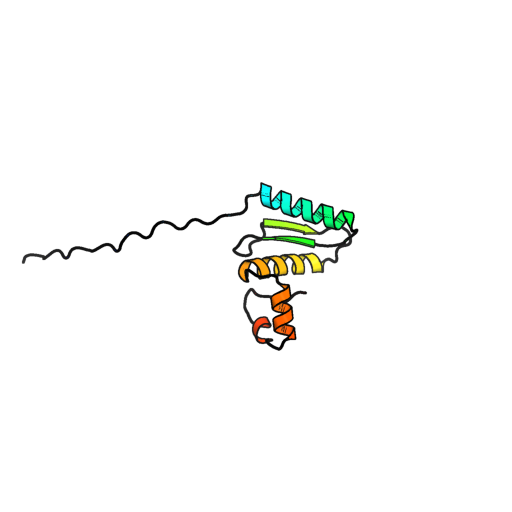M 709 C CA . ASN A 1 95 ? 0.867 -11.220 -19.466 1.00 68.69 95 ASN A CA 1
ATOM 710 C C . ASN A 1 95 ? 0.828 -11.005 -20.992 1.00 68.69 95 ASN A C 1
ATOM 712 O O . ASN A 1 95 ? 0.796 -11.965 -21.757 1.00 68.69 95 ASN A O 1
ATOM 716 N N . GLY A 1 96 ? 0.937 -9.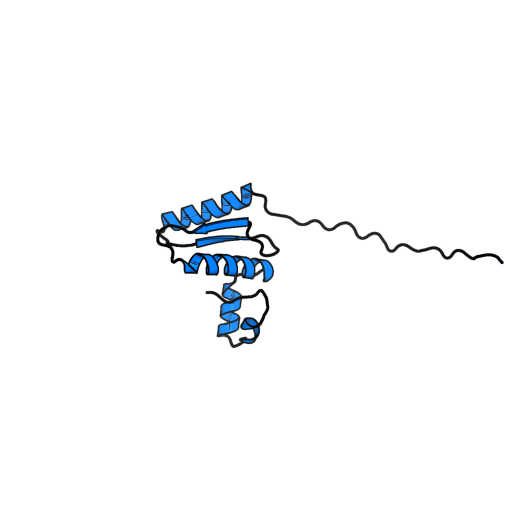752 -21.451 1.00 73.94 96 GLY A N 1
ATOM 717 C CA . GLY A 1 96 ? 1.088 -9.367 -22.859 1.00 73.94 96 GLY A CA 1
ATOM 718 C C . GLY A 1 96 ? 2.498 -9.540 -23.449 1.00 73.94 96 GLY A C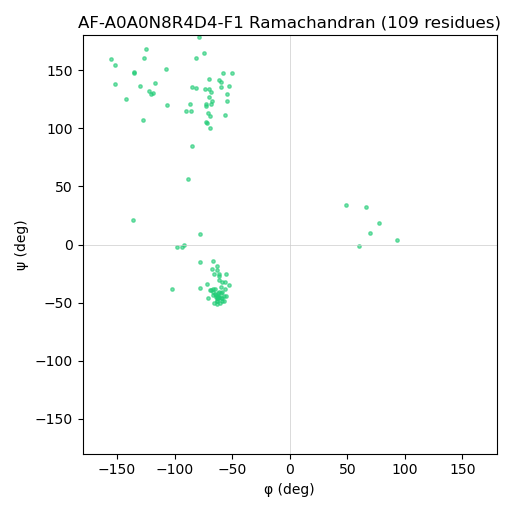 1
ATOM 719 O O . GLY A 1 96 ? 2.756 -9.063 -24.554 1.00 73.94 96 GLY A O 1
ATOM 720 N N . GLY A 1 97 ? 3.426 -10.183 -22.733 1.00 72.25 97 GLY A N 1
ATOM 721 C CA . GLY A 1 97 ? 4.757 -10.549 -23.229 1.00 72.25 97 GLY A CA 1
ATOM 722 C C . GLY A 1 97 ? 5.871 -9.536 -22.947 1.00 72.25 97 GLY A C 1
ATOM 723 O O . GLY A 1 97 ? 7.009 -9.748 -23.366 1.00 72.25 97 GLY A O 1
ATOM 724 N N . ARG A 1 98 ? 5.605 -8.447 -22.211 1.00 69.56 98 ARG A N 1
ATOM 725 C CA . ARG A 1 98 ? 6.632 -7.460 -21.814 1.00 69.56 98 ARG A CA 1
ATOM 726 C C . ARG A 1 98 ? 7.289 -7.852 -20.491 1.00 69.56 98 ARG A C 1
ATOM 728 O O . ARG A 1 98 ? 7.329 -7.075 -19.541 1.00 69.56 98 ARG A O 1
ATOM 735 N N . THR A 1 99 ? 7.846 -9.058 -20.449 1.00 73.56 99 THR A N 1
ATOM 736 C CA . THR A 1 99 ? 8.440 -9.668 -19.245 1.00 73.56 99 THR A CA 1
ATOM 737 C C . THR A 1 99 ? 9.647 -8.908 -18.690 1.00 73.56 99 THR A C 1
ATOM 739 O O . THR A 1 99 ? 9.967 -9.054 -17.515 1.00 73.56 99 THR A O 1
ATOM 742 N N . ALA A 1 100 ? 10.279 -8.033 -19.484 1.00 70.88 100 ALA A N 1
ATOM 743 C CA . ALA A 1 100 ? 11.372 -7.169 -19.034 1.00 70.88 100 ALA A CA 1
ATOM 744 C C . ALA A 1 100 ? 10.996 -6.296 -17.819 1.00 70.88 100 ALA A C 1
ATOM 746 O O . ALA A 1 100 ? 11.871 -5.933 -17.036 1.00 70.88 100 ALA A O 1
ATOM 747 N N . ILE A 1 101 ? 9.708 -5.999 -17.613 1.00 63.00 101 ILE A N 1
ATOM 748 C CA . ILE A 1 101 ? 9.250 -5.198 -16.471 1.00 63.00 101 ILE A CA 1
ATOM 749 C C . ILE A 1 101 ? 9.435 -5.901 -15.120 1.00 63.00 101 ILE A C 1
ATOM 751 O O . ILE A 1 101 ? 9.579 -5.219 -14.117 1.00 63.00 101 ILE A O 1
ATOM 755 N N . LEU A 1 102 ? 9.550 -7.236 -15.102 1.00 68.81 102 LEU A N 1
ATOM 756 C CA . LEU A 1 102 ? 9.894 -8.008 -13.899 1.00 68.81 102 LEU A CA 1
ATOM 757 C C . LEU A 1 102 ? 11.298 -7.679 -13.369 1.00 68.81 102 LEU A C 1
ATOM 759 O O . LEU A 1 102 ? 11.597 -7.924 -12.206 1.00 68.81 102 LEU A O 1
ATOM 763 N N . SER A 1 103 ? 12.169 -7.147 -14.231 1.00 73.62 103 SER A N 1
ATOM 764 C CA . SER A 1 103 ? 13.523 -6.725 -13.862 1.00 73.62 103 SER A CA 1
ATOM 765 C C . SER A 1 103 ? 13.621 -5.241 -13.497 1.00 73.62 103 SER A C 1
ATOM 767 O O . SER A 1 103 ? 14.703 -4.774 -13.141 1.00 73.62 103 SER A O 1
ATOM 769 N N . ALA A 1 104 ? 12.519 -4.487 -13.594 1.00 69.56 104 ALA A N 1
ATOM 770 C CA . ALA A 1 104 ? 12.510 -3.068 -13.275 1.00 69.56 104 ALA A CA 1
ATOM 771 C C . ALA A 1 104 ? 12.614 -2.872 -11.749 1.00 69.56 104 ALA A C 1
ATOM 773 O O . ALA A 1 104 ? 11.749 -3.341 -11.008 1.00 69.56 104 ALA A O 1
ATOM 774 N N . PRO A 1 105 ? 13.642 -2.163 -11.248 1.00 65.38 105 PRO A N 1
ATOM 775 C CA . PRO A 1 105 ? 13.750 -1.883 -9.824 1.00 65.38 105 PRO A CA 1
ATOM 776 C C . PRO A 1 105 ? 12.527 -1.092 -9.343 1.00 65.38 105 PRO A C 1
ATOM 778 O O . PRO A 1 105 ? 12.141 -0.117 -9.986 1.00 65.38 105 PRO A O 1
ATOM 781 N N . LEU A 1 106 ? 11.969 -1.478 -8.189 1.00 68.69 106 LEU A N 1
ATOM 782 C CA . LEU A 1 106 ? 10.846 -0.802 -7.512 1.00 68.69 106 LEU A CA 1
ATOM 783 C C . LEU A 1 106 ? 9.480 -0.912 -8.215 1.00 68.69 106 LEU A C 1
ATOM 785 O O . LEU A 1 106 ? 8.535 -0.230 -7.816 1.00 68.69 106 LEU A O 1
ATOM 789 N N . LEU A 1 107 ? 9.368 -1.754 -9.242 1.00 67.44 107 LEU A N 1
ATOM 790 C CA . LEU A 1 107 ? 8.150 -1.950 -10.019 1.00 67.44 107 LEU A CA 1
ATOM 791 C C . LEU A 1 107 ? 7.824 -3.441 -10.076 1.00 67.44 107 LEU A C 1
ATOM 793 O O . LEU A 1 107 ? 8.507 -4.199 -10.759 1.00 67.44 107 LEU A O 1
ATOM 797 N N . THR A 1 108 ? 6.784 -3.857 -9.350 1.00 64.50 108 THR A N 1
ATOM 798 C CA . THR A 1 108 ? 6.464 -5.280 -9.174 1.00 64.50 108 THR A CA 1
ATOM 799 C C . THR A 1 108 ? 5.043 -5.577 -9.650 1.00 64.50 108 THR A C 1
ATOM 801 O O . THR A 1 108 ? 4.095 -4.882 -9.293 1.00 64.50 108 THR A O 1
ATOM 804 N N . SER A 1 109 ? 4.876 -6.634 -10.445 1.00 66.12 109 SER A N 1
ATOM 805 C CA . SER A 1 109 ? 3.569 -7.211 -10.787 1.00 66.12 109 SER A CA 1
ATOM 806 C C . SER A 1 109 ? 3.154 -8.207 -9.699 1.00 66.12 109 SER A C 1
ATOM 808 O O . SER A 1 109 ? 3.850 -9.204 -9.508 1.00 66.12 109 SER A O 1
ATOM 810 N N . LEU A 1 110 ? 2.071 -7.923 -8.966 1.00 64.62 110 LEU A N 1
ATOM 811 C CA . LEU A 1 110 ? 1.647 -8.690 -7.777 1.00 64.62 110 LEU A CA 1
ATOM 812 C C . LEU A 1 110 ? 0.136 -8.978 -7.720 1.00 64.62 110 LEU A C 1
ATOM 814 O O . LEU A 1 110 ? -0.406 -9.185 -6.633 1.00 64.62 110 LEU A O 1
ATOM 818 N N . GLU A 1 111 ? -0.554 -8.918 -8.854 1.00 61.78 111 GLU A N 1
ATOM 819 C CA . GLU A 1 111 ? -1.978 -9.265 -8.967 1.00 61.78 111 GLU A CA 1
ATOM 820 C C . GLU A 1 111 ? -2.186 -10.770 -9.175 1.00 61.78 111 GLU A C 1
ATOM 822 O O . GLU A 1 111 ? -1.325 -11.407 -9.825 1.00 61.78 111 GLU A O 1
#

InterPro domains:
  IPR005624 Corrinoid adenosyltransferase PduO/GlcC-like [PF03928] (22-97)
  IPR038084 Corrinoid adenosyltra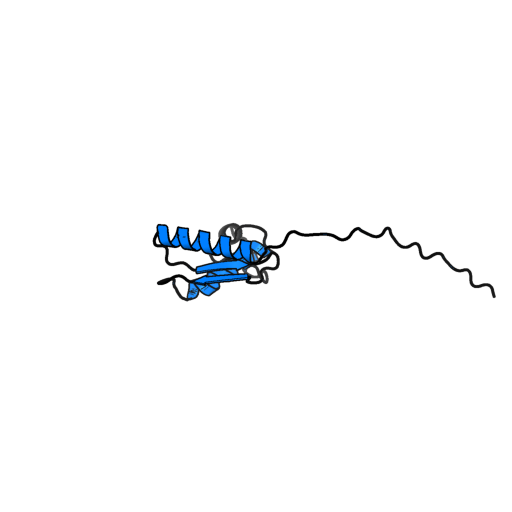nsferase PduO/GlcC-like superfamily [G3DSA:3.30.450.150] (8-109)
  IPR038084 Corrinoid adenosyltransferase PduO/GlcC-like superfamily [SSF143744] (14-102)
  IPR052517 GlcG-related carbohydrate metabolism protein [PTHR34309] (16-101)

Nearest PDB structures (foldseek):
  4nkp-assembly1_B  TM=9.078E-01  e=7.959E-05  Desulfovibrio piger ATCC 29098
  2a2l-assembly1_A  TM=8.904E-01  e=1.230E-03  Klebsiella pneumoniae
  6bws-assembly1_B-2  TM=8.972E-01  e=2.399E-03  Methylorubrum extorquens
  4bmw-assembly1_A  TM=8.086E-01  e=1.230E-03  Streptomyces reticuli
  3fpv-assembly1_C  TM=8.406E-01  e=2.099E-03  Streptomyces reticuli

Secondary structure (DSSP, 8-state):
---------PPP-PPPP------HHHHHHHHHHHHHHHHHTT---EEEEE-TT--EEEEEE-TT--TTHHHHHHHHHHHHHHHTS-HHHHHHHHHTT-GGGGGSTT-----

Foldseek 3Di:
DDPDDDDPPDDPDDDDDDDDWDDLVNVVVVVVVVVVVCVVVVHQAKAFAAILQLHTSDIDGDPPRDPCRRVLNSLQNQQCSPVVHGLVVVVVCVVVPVVCQCVPPSHDNRD

Organism: NCBI:txid264451

Sequence (111 aa):
MSLNSYPITTAPEQPMKIKAVLTQTEVSLMLGAARDEAQANGWAVAIAVVDDGGHLLAFERLDDASPISSYISIEKARTSALGKRESKGYEEMVNGGRTAILSAPLLTSLE

Mean predicted aligned error: 9.37 Å

pLDDT: mean 84.1, std 14.92, range [44.88, 98.12]